Protein AF-A0A286GJM0-F1 (afdb_monomer)

pLDDT: mean 91.33, std 11.2, range [44.59, 98.38]

Solvent-accessible surface area (backbone atoms only — not comparable to full-atom values): 4595 Å² total; per-residue (Å²): 110,70,66,58,57,52,50,51,52,52,50,52,54,58,58,60,65,40,56,89,73,45,46,65,47,48,53,51,26,60,76,70,67,51,57,78,65,53,37,54,50,52,46,52,53,50,53,49,53,50,52,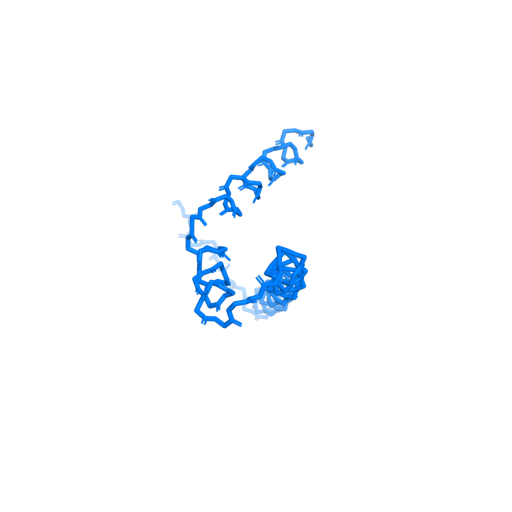52,52,52,51,52,51,53,51,53,52,50,53,53,51,50,57,46,52,72,74,44,83,69,73,80,85,78,125

Radius of gyration: 19.15 Å; Cα contacts (8 Å, |Δi|>4): 15; chains: 1; bounding box: 41×29×54 Å

Mean predicted aligned error: 6.06 Å

Secondary structure (DSSP, 8-state):
-HHHHHHHHHHHHHHHHSGGGTHHHHHHHHHTT--THHHHHHHHHHHHHHHHHHHHHHHHHHHHHHHHHHHS----S--

Structure (mmCIF, N/CA/C/O backbone):
data_AF-A0A286GJM0-F1
#
_entry.id   AF-A0A286GJM0-F1
#
loop_
_atom_site.group_PDB
_atom_site.id
_atom_site.type_symbol
_atom_site.label_atom_id
_atom_site.label_alt_id
_atom_site.label_comp_id
_atom_site.label_asym_id
_atom_site.label_entity_id
_atom_site.label_seq_id
_atom_site.pdbx_PDB_ins_code
_atom_site.Cartn_x
_atom_site.Cartn_y
_atom_site.Cartn_z
_atom_site.occupancy
_atom_site.B_iso_or_equiv
_atom_site.auth_seq_id
_atom_site.auth_comp_id
_atom_site.auth_asym_id
_atom_site.auth_atom_id
_atom_site.pdbx_PDB_model_num
ATOM 1 N N . MET A 1 1 ? 9.537 14.957 -14.937 1.00 77.50 1 MET A N 1
ATOM 2 C CA . MET A 1 1 ? 9.583 14.207 -13.659 1.00 77.50 1 MET A CA 1
ATOM 3 C C . MET A 1 1 ? 8.365 14.432 -12.772 1.00 77.50 1 MET A C 1
ATOM 5 O O . MET A 1 1 ? 7.788 13.444 -12.345 1.00 77.50 1 MET A O 1
ATOM 9 N N . ASN A 1 2 ? 7.945 15.674 -12.502 1.00 93.44 2 ASN A N 1
ATOM 10 C CA . ASN A 1 2 ? 6.854 15.948 -11.547 1.00 93.44 2 ASN A CA 1
ATOM 11 C C . ASN A 1 2 ? 5.533 15.242 -11.896 1.00 93.44 2 ASN A C 1
ATOM 13 O O . ASN A 1 2 ? 4.850 14.755 -11.003 1.00 93.44 2 ASN A O 1
ATOM 17 N N . SER A 1 3 ? 5.206 15.126 -13.186 1.00 93.62 3 SER A N 1
ATOM 18 C CA . SER A 1 3 ? 4.015 14.415 -13.667 1.00 93.62 3 SER A CA 1
ATOM 19 C C . SER A 1 3 ? 4.011 12.924 -13.324 1.00 93.62 3 SER A C 1
ATOM 21 O O . SER A 1 3 ? 2.958 12.390 -13.001 1.00 93.62 3 SER A O 1
ATOM 23 N N . ILE A 1 4 ? 5.171 12.260 -13.351 1.00 95.25 4 ILE A N 1
ATOM 24 C CA . ILE A 1 4 ? 5.290 10.836 -13.006 1.00 95.25 4 ILE A CA 1
ATOM 25 C C . ILE A 1 4 ? 5.089 10.656 -11.503 1.00 95.25 4 ILE A C 1
ATOM 27 O O . ILE A 1 4 ? 4.333 9.789 -11.089 1.00 95.25 4 ILE A O 1
ATOM 31 N N . LEU A 1 5 ? 5.714 11.505 -10.682 1.00 95.56 5 LEU A N 1
ATOM 32 C CA . LEU A 1 5 ? 5.554 11.437 -9.228 1.00 95.56 5 LEU A CA 1
ATOM 33 C C . LEU A 1 5 ? 4.102 11.694 -8.809 1.00 95.56 5 LEU A C 1
ATOM 35 O O . LEU A 1 5 ? 3.535 10.910 -8.052 1.00 95.56 5 LEU A O 1
ATOM 39 N N . LEU A 1 6 ? 3.489 12.759 -9.335 1.00 97.06 6 LEU A N 1
ATOM 40 C CA . LEU A 1 6 ? 2.099 13.100 -9.037 1.00 97.06 6 LEU A CA 1
ATOM 41 C C . LEU A 1 6 ? 1.131 12.046 -9.579 1.00 97.06 6 LEU A C 1
ATOM 43 O O . LEU A 1 6 ? 0.254 11.604 -8.846 1.00 97.06 6 LEU A O 1
ATOM 47 N N . GLY A 1 7 ? 1.318 11.595 -10.821 1.00 97.12 7 GLY A N 1
ATOM 48 C CA . GLY A 1 7 ? 0.481 10.565 -11.433 1.00 97.12 7 GLY A CA 1
ATOM 49 C C . GLY A 1 7 ? 0.533 9.244 -10.667 1.00 97.12 7 GLY A C 1
ATOM 50 O O . GLY A 1 7 ? -0.513 8.684 -10.347 1.00 97.12 7 GLY A O 1
ATOM 51 N N . SER A 1 8 ? 1.731 8.784 -10.298 1.00 94.31 8 SER A N 1
ATOM 52 C CA . SER A 1 8 ? 1.909 7.565 -9.504 1.00 94.31 8 SER A CA 1
ATOM 53 C C . SER A 1 8 ? 1.310 7.695 -8.105 1.00 94.31 8 SER A C 1
ATOM 55 O O . SER A 1 8 ? 0.667 6.756 -7.637 1.00 94.31 8 SER A O 1
ATOM 57 N N . LEU A 1 9 ? 1.460 8.849 -7.444 1.00 94.75 9 LEU A N 1
ATOM 58 C CA . LEU A 1 9 ? 0.839 9.098 -6.141 1.00 94.75 9 LEU A CA 1
ATOM 59 C C . LEU A 1 9 ? -0.692 9.062 -6.239 1.00 94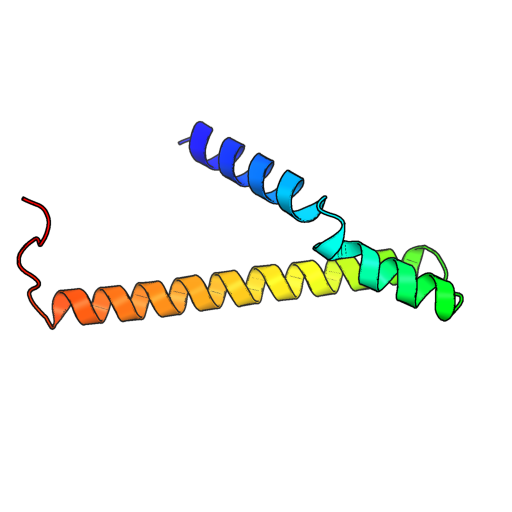.75 9 LEU A C 1
ATOM 61 O O . LEU A 1 9 ? -1.337 8.341 -5.481 1.00 94.75 9 LEU A O 1
ATOM 65 N N . THR A 1 10 ? -1.275 9.796 -7.191 1.00 97.38 10 THR A N 1
ATOM 66 C CA . THR A 1 10 ? -2.727 9.823 -7.412 1.00 97.38 10 THR A CA 1
ATOM 67 C C . THR A 1 10 ? -3.265 8.433 -7.732 1.00 97.38 10 THR A C 1
ATOM 69 O O . THR A 1 10 ? -4.245 8.009 -7.123 1.00 97.38 10 THR A O 1
ATOM 72 N N . LEU A 1 11 ? -2.612 7.697 -8.634 1.00 95.69 11 LEU A N 1
ATOM 73 C CA . LEU A 1 11 ? -3.018 6.341 -8.990 1.00 95.69 11 LEU A CA 1
ATOM 74 C C . LEU A 1 11 ? -2.961 5.399 -7.781 1.00 95.69 11 LEU A C 1
ATOM 76 O O . LEU A 1 11 ? -3.896 4.631 -7.569 1.00 95.69 11 LEU A O 1
ATOM 80 N N . SER A 1 12 ? -1.911 5.496 -6.961 1.00 92.31 12 SER A N 1
ATOM 81 C CA . SER A 1 12 ? -1.752 4.671 -5.756 1.00 92.31 12 SER A CA 1
ATOM 82 C C . SER A 1 12 ? -2.868 4.927 -4.737 1.00 92.31 12 SER A C 1
ATOM 84 O O . SER A 1 12 ? -3.435 3.983 -4.189 1.00 92.31 12 SER A O 1
ATOM 86 N N . LEU A 1 13 ? -3.238 6.196 -4.522 1.00 93.56 13 LEU A N 1
ATOM 87 C CA . LEU A 1 13 ? -4.342 6.569 -3.631 1.00 93.56 13 LEU A CA 1
ATOM 88 C 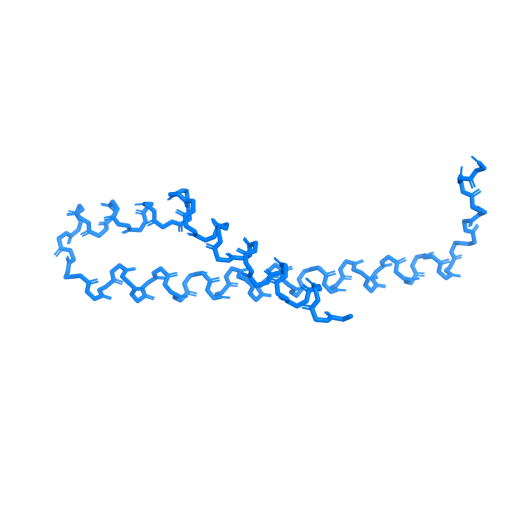C . LEU A 1 13 ? -5.694 6.066 -4.154 1.00 93.56 13 LEU A C 1
ATOM 90 O O . LEU A 1 13 ? -6.467 5.479 -3.398 1.00 93.56 13 LEU A O 1
ATOM 94 N N . LEU A 1 14 ? -5.972 6.261 -5.447 1.00 96.50 14 LEU A N 1
ATOM 95 C CA . LEU A 1 14 ? -7.212 5.794 -6.073 1.00 96.50 14 LEU A CA 1
ATOM 96 C C . LEU A 1 14 ? -7.332 4.268 -6.036 1.00 96.50 14 LEU A C 1
ATOM 98 O O . LEU A 1 14 ? -8.407 3.742 -5.765 1.00 96.50 14 LEU A O 1
ATOM 102 N N . HIS A 1 15 ? -6.232 3.558 -6.264 1.00 93.94 15 HIS A N 1
ATOM 103 C CA . HIS A 1 15 ? -6.187 2.104 -6.187 1.00 93.94 15 HIS A CA 1
ATOM 104 C C . HIS A 1 15 ? -6.498 1.592 -4.771 1.00 93.94 15 HIS A C 1
ATOM 106 O O . HIS A 1 15 ? -7.330 0.698 -4.611 1.00 93.94 15 HIS A O 1
ATOM 112 N N . ALA A 1 16 ? -5.907 2.208 -3.741 1.00 91.69 16 ALA A N 1
ATOM 113 C CA . ALA A 1 16 ? -6.148 1.848 -2.343 1.00 91.69 16 ALA A CA 1
ATOM 114 C C . ALA A 1 16 ? -7.598 2.104 -1.887 1.00 91.69 16 ALA A C 1
ATOM 116 O O . ALA A 1 16 ? -8.089 1.421 -0.990 1.00 91.69 16 ALA A O 1
ATOM 117 N N . LEU A 1 17 ? -8.300 3.058 -2.510 1.00 93.06 17 LEU A N 1
ATOM 118 C CA . LEU A 1 17 ? -9.708 3.354 -2.225 1.00 93.06 17 LEU A CA 1
ATOM 119 C C . LEU A 1 17 ? -10.671 2.275 -2.737 1.00 93.06 17 LEU A C 1
ATOM 121 O O . LEU A 1 17 ? -11.797 2.192 -2.239 1.00 93.06 17 LEU A O 1
ATOM 125 N N . ILE A 1 18 ? -10.254 1.439 -3.695 1.00 95.38 18 ILE A N 1
ATOM 126 C CA . ILE A 1 18 ? -11.101 0.374 -4.242 1.00 95.38 18 ILE A CA 1
ATOM 127 C C . ILE A 1 18 ? -11.490 -0.581 -3.100 1.00 95.38 18 ILE A C 1
ATOM 129 O O . ILE A 1 18 ? -10.595 -1.135 -2.452 1.00 95.38 18 ILE A O 1
ATOM 133 N N . PRO A 1 19 ? -12.796 -0.833 -2.870 1.00 93.81 19 PRO A N 1
ATOM 134 C CA . PRO A 1 19 ? -13.275 -1.597 -1.718 1.00 93.81 19 PRO A CA 1
ATOM 135 C C . PRO A 1 19 ? -12.619 -2.964 -1.540 1.00 93.81 19 PRO A C 1
ATOM 137 O O . PRO A 1 19 ? -12.432 -3.401 -0.412 1.00 93.81 19 PRO A O 1
ATOM 140 N N . SER A 1 20 ? -12.199 -3.622 -2.622 1.00 93.75 20 SER A N 1
ATOM 141 C CA . SER A 1 20 ? -11.504 -4.913 -2.563 1.00 93.75 20 SER A CA 1
ATOM 142 C C . SER A 1 20 ? -10.250 -4.917 -1.678 1.00 93.75 20 SER A C 1
ATOM 144 O O . SER A 1 20 ? -9.861 -5.983 -1.213 1.00 93.75 20 SER A O 1
ATOM 146 N N . HIS A 1 21 ? -9.629 -3.761 -1.420 1.00 90.19 21 HIS A N 1
ATOM 147 C CA . HIS A 1 21 ? -8.398 -3.660 -0.628 1.00 90.19 21 HIS A CA 1
ATOM 148 C C . HIS A 1 21 ? -8.629 -3.511 0.878 1.00 90.19 21 HIS A C 1
ATOM 150 O O . HIS A 1 21 ? -7.761 -3.885 1.662 1.00 90.19 21 HIS A O 1
ATOM 156 N N . TRP A 1 22 ? -9.776 -2.972 1.302 1.00 94.31 22 TRP A N 1
ATOM 157 C CA . TRP A 1 22 ? -10.037 -2.657 2.714 1.00 94.31 22 TRP A CA 1
ATOM 158 C C . TRP A 1 22 ? -11.340 -3.260 3.249 1.00 94.31 22 TRP A C 1
ATOM 160 O O . TRP A 1 22 ? -11.440 -3.549 4.443 1.00 94.31 22 TRP A O 1
ATOM 170 N N . LEU A 1 23 ? -12.334 -3.497 2.387 1.00 95.75 23 LEU A N 1
ATOM 171 C CA . LEU A 1 23 ? -13.649 -4.001 2.778 1.00 95.75 23 LEU A CA 1
ATOM 172 C C . LEU A 1 23 ? -13.576 -5.351 3.507 1.00 95.75 23 LEU A C 1
ATOM 174 O O . LEU A 1 23 ? -14.240 -5.463 4.536 1.00 95.75 23 LEU A O 1
ATOM 178 N N . PRO A 1 24 ? -12.744 -6.334 3.094 1.00 95.31 24 PRO A N 1
ATOM 179 C CA . PRO A 1 24 ? -12.623 -7.593 3.828 1.00 95.31 24 PRO A CA 1
ATOM 180 C C . PRO A 1 24 ? -12.226 -7.391 5.300 1.00 95.31 24 PRO A C 1
ATOM 182 O O . PRO A 1 24 ? -12.856 -7.954 6.194 1.00 95.31 2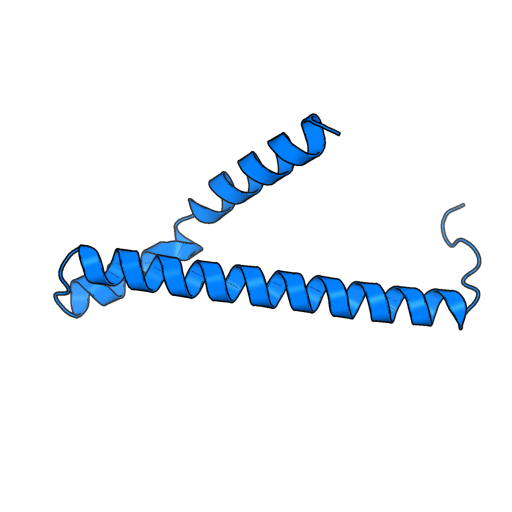4 PRO A O 1
ATOM 185 N N . PHE A 1 25 ? -11.252 -6.518 5.578 1.00 95.88 25 PHE A N 1
ATOM 186 C CA . PHE A 1 25 ? -10.810 -6.217 6.945 1.00 95.88 25 PHE A CA 1
ATOM 187 C C . PHE A 1 25 ? -11.904 -5.546 7.775 1.00 95.88 25 PHE A C 1
ATOM 189 O O . PHE A 1 25 ? -12.064 -5.858 8.954 1.00 95.88 25 PHE A O 1
ATOM 196 N N . VAL A 1 26 ? -12.681 -4.649 7.161 1.00 95.69 26 VAL A N 1
ATOM 197 C CA . VAL A 1 26 ? -13.829 -4.015 7.820 1.00 95.69 26 VAL A CA 1
ATOM 198 C C . VAL A 1 26 ? -14.912 -5.045 8.127 1.00 95.69 26 VAL A C 1
ATOM 200 O O . VAL A 1 26 ? -15.418 -5.057 9.245 1.00 95.69 26 VAL A O 1
ATOM 203 N N . THR A 1 27 ? -15.236 -5.935 7.184 1.00 96.69 27 THR A N 1
ATOM 204 C CA . THR A 1 27 ? -16.249 -6.979 7.406 1.00 96.69 27 THR A CA 1
ATOM 205 C C . THR A 1 27 ? -15.847 -7.937 8.525 1.00 96.69 27 THR A C 1
ATOM 207 O O . THR A 1 27 ? -16.663 -8.193 9.404 1.00 96.69 27 THR A O 1
ATOM 210 N N . ILE A 1 28 ? -14.579 -8.368 8.573 1.00 96.62 28 ILE A N 1
ATOM 211 C CA . ILE A 1 28 ? -14.043 -9.199 9.664 1.00 96.62 28 ILE A CA 1
ATOM 212 C C . ILE A 1 28 ? -14.088 -8.438 10.994 1.00 96.62 28 ILE A C 1
ATOM 214 O O . ILE A 1 28 ? -14.526 -8.968 12.010 1.00 96.62 28 ILE A O 1
ATOM 218 N N . GLY A 1 29 ? -13.684 -7.165 11.001 1.00 97.00 29 GLY A N 1
ATOM 219 C CA . GLY A 1 29 ? -13.732 -6.351 12.213 1.00 97.00 29 GLY A CA 1
ATOM 220 C C . GLY A 1 29 ? -15.152 -6.166 12.751 1.00 97.00 29 GLY A C 1
ATOM 221 O O . GLY A 1 29 ? -15.353 -6.176 13.962 1.00 97.00 29 GLY A O 1
ATOM 222 N N . GLN A 1 30 ? -16.148 -6.044 11.873 1.00 96.06 30 GLN A N 1
ATOM 223 C CA . GLN A 1 30 ? -17.553 -5.969 12.275 1.00 96.06 30 GLN A CA 1
ATOM 224 C C . GLN A 1 30 ? -18.057 -7.296 12.856 1.00 96.06 30 GLN A C 1
ATOM 226 O O . GLN A 1 30 ? -18.710 -7.277 13.901 1.00 96.06 30 GLN A O 1
ATOM 231 N N . THR A 1 31 ? -17.740 -8.437 12.231 1.00 97.50 31 THR A N 1
ATOM 232 C CA . THR A 1 31 ? -18.162 -9.759 12.728 1.00 97.50 31 THR A CA 1
ATOM 233 C C . THR A 1 31 ? -17.523 -10.094 14.074 1.00 97.50 31 THR A C 1
ATOM 235 O O . THR A 1 31 ? -18.206 -10.584 14.969 1.00 97.50 31 THR A O 1
ATOM 238 N N . GLU A 1 32 ? -16.252 -9.736 14.256 1.00 97.12 32 GLU A N 1
ATOM 239 C CA . GLU A 1 32 ? -15.486 -9.956 15.490 1.00 97.12 32 GLU A CA 1
ATOM 240 C C . GLU A 1 32 ? -15.688 -8.853 16.548 1.00 97.12 32 GLU A C 1
ATOM 242 O O . GLU A 1 32 ? -15.023 -8.846 17.585 1.00 97.12 32 GLU A O 1
ATOM 247 N N . ARG A 1 33 ? -16.601 -7.899 16.305 1.00 96.75 33 ARG A N 1
ATOM 248 C CA . ARG A 1 33 ? -16.906 -6.766 17.204 1.00 96.75 33 ARG A CA 1
ATOM 249 C C . ARG A 1 33 ? -15.669 -5.961 17.618 1.00 96.75 33 ARG A C 1
ATOM 251 O O . ARG A 1 33 ? -15.545 -5.514 18.760 1.00 96.75 33 ARG A O 1
ATOM 258 N N . TRP A 1 34 ? -14.748 -5.762 16.686 1.00 97.81 34 TRP A N 1
ATOM 259 C CA . TRP A 1 34 ? -13.565 -4.944 16.896 1.00 97.81 34 TRP A CA 1
ATOM 260 C C . TRP A 1 34 ? -13.920 -3.467 17.089 1.00 97.81 34 TRP A C 1
ATOM 262 O O . TRP A 1 34 ? -14.833 -2.916 16.474 1.00 97.81 34 TRP A O 1
ATOM 272 N N . SER A 1 35 ? -13.127 -2.789 17.914 1.00 96.31 35 SER A N 1
ATOM 273 C CA . SER A 1 35 ? -13.086 -1.328 17.957 1.00 96.31 35 SER A CA 1
ATOM 274 C C . SER A 1 35 ? -12.574 -0.768 16.628 1.00 96.31 35 SER A C 1
ATOM 276 O O . SER A 1 35 ? -11.739 -1.394 15.982 1.00 96.31 35 SER A O 1
ATOM 278 N N . LEU A 1 36 ? -12.974 0.452 16.253 1.00 94.19 36 LEU A N 1
ATOM 279 C CA . LEU A 1 36 ? -12.558 1.095 14.991 1.00 94.19 36 LEU A CA 1
ATOM 280 C C . LEU A 1 36 ? -11.037 1.151 14.777 1.00 94.19 36 LEU A C 1
ATOM 282 O O . LEU A 1 36 ? -10.569 1.118 13.641 1.00 94.19 36 LEU A O 1
ATOM 286 N N . ARG A 1 37 ? -10.248 1.217 15.855 1.00 96.75 37 ARG A N 1
ATOM 287 C CA . ARG A 1 37 ? -8.782 1.280 15.767 1.00 96.75 37 ARG A CA 1
ATOM 288 C C . ARG A 1 37 ? -8.170 -0.000 15.200 1.00 96.75 37 ARG A C 1
ATOM 290 O O . ARG A 1 37 ? -7.156 0.072 14.511 1.00 96.75 37 ARG A O 1
ATOM 297 N N . GLN A 1 38 ? -8.768 -1.155 15.477 1.00 97.25 38 GLN A N 1
ATOM 298 C CA . GLN A 1 38 ? -8.239 -2.454 15.060 1.00 97.25 38 GLN A CA 1
ATOM 299 C C . GLN A 1 38 ? -8.267 -2.654 13.536 1.00 97.25 38 GLN A C 1
ATOM 301 O O . GLN A 1 38 ? -7.186 -2.833 12.979 1.00 97.25 38 GLN A O 1
ATOM 306 N N . PRO A 1 39 ? -9.411 -2.562 12.820 1.00 96.00 39 PRO A N 1
ATOM 307 C CA . PRO A 1 39 ? -9.421 -2.727 11.371 1.00 96.00 39 PRO A CA 1
ATOM 308 C C . PRO A 1 39 ? -8.591 -1.644 10.673 1.00 96.00 39 PRO A C 1
ATOM 310 O O . PRO A 1 39 ? -7.921 -1.962 9.698 1.00 96.00 39 PRO A O 1
ATOM 313 N N . LEU A 1 40 ? -8.535 -0.408 11.192 1.00 94.81 40 LEU A N 1
ATOM 314 C CA . LEU A 1 40 ? -7.652 0.637 10.653 1.00 94.81 40 LEU A CA 1
ATOM 315 C C . LEU A 1 40 ? -6.172 0.240 10.736 1.00 94.81 40 LEU A C 1
ATOM 317 O O . LEU A 1 40 ? -5.449 0.331 9.747 1.00 94.81 40 LEU A O 1
ATOM 321 N N . THR A 1 41 ? -5.732 -0.236 11.902 1.00 96.88 41 THR A N 1
ATOM 322 C CA . THR A 1 41 ? -4.331 -0.618 12.131 1.00 96.88 41 THR A CA 1
ATOM 323 C C . THR A 1 41 ? -3.961 -1.857 11.320 1.00 96.88 41 THR A C 1
ATOM 325 O O . THR A 1 41 ? -2.925 -1.877 10.660 1.00 96.88 41 THR A O 1
ATOM 328 N N . VAL A 1 42 ? -4.824 -2.876 11.319 1.00 96.75 42 VAL A N 1
ATOM 329 C CA . VAL A 1 42 ? -4.606 -4.119 10.569 1.00 96.75 42 VAL A CA 1
ATOM 330 C C . VAL A 1 42 ? -4.571 -3.846 9.066 1.00 96.75 42 VAL A C 1
ATOM 332 O O . VAL A 1 42 ? -3.649 -4.306 8.399 1.00 96.75 42 VAL A O 1
ATOM 335 N N . THR A 1 43 ? -5.507 -3.048 8.542 1.00 95.69 43 THR A N 1
ATOM 336 C CA . THR A 1 43 ? -5.526 -2.669 7.118 1.00 95.69 43 THR A CA 1
ATOM 337 C C . THR A 1 43 ? -4.266 -1.888 6.742 1.00 95.69 43 THR A C 1
ATOM 339 O O . THR A 1 43 ? -3.665 -2.168 5.708 1.00 95.69 43 THR A O 1
ATOM 342 N N . ALA A 1 44 ? -3.817 -0.950 7.586 1.00 94.12 44 ALA A N 1
ATOM 343 C CA . ALA A 1 44 ? -2.603 -0.176 7.333 1.00 94.12 44 ALA A CA 1
ATOM 344 C C . ALA A 1 44 ? -1.342 -1.058 7.297 1.00 94.12 44 ALA A C 1
ATOM 346 O O . ALA A 1 44 ? -0.538 -0.944 6.373 1.00 94.12 44 ALA A O 1
ATOM 347 N N . ILE A 1 45 ? -1.185 -1.970 8.264 1.00 97.44 45 ILE A N 1
ATOM 348 C CA . ILE A 1 45 ? -0.046 -2.900 8.311 1.00 97.44 45 ILE A CA 1
ATOM 349 C C . ILE A 1 45 ? -0.081 -3.859 7.117 1.00 97.44 45 ILE A C 1
ATOM 351 O O . ILE A 1 45 ? 0.937 -4.043 6.450 1.00 97.44 45 ILE A O 1
ATOM 355 N N . ALA A 1 46 ? -1.244 -4.445 6.817 1.00 96.00 46 ALA A N 1
ATOM 356 C CA . ALA A 1 46 ? -1.408 -5.363 5.694 1.00 96.00 46 ALA A CA 1
ATOM 357 C C . ALA A 1 46 ? -1.131 -4.674 4.351 1.00 96.00 46 ALA A C 1
ATOM 359 O O . ALA A 1 46 ? -0.395 -5.214 3.528 1.00 96.00 46 ALA A O 1
ATOM 360 N N . GLY A 1 47 ? -1.652 -3.460 4.149 1.00 94.00 47 GLY A N 1
ATOM 361 C CA . GLY A 1 47 ? -1.403 -2.658 2.951 1.00 94.00 47 GLY A CA 1
ATOM 362 C C . GLY A 1 47 ? 0.072 -2.289 2.780 1.00 94.00 47 GLY A C 1
ATOM 363 O O . GLY A 1 47 ? 0.611 -2.391 1.676 1.00 94.00 47 GLY A O 1
ATOM 364 N N . LEU A 1 48 ? 0.761 -1.936 3.871 1.00 95.12 48 LEU A N 1
ATOM 365 C CA . LEU A 1 48 ? 2.198 -1.659 3.845 1.00 95.12 48 LEU A CA 1
ATOM 366 C C . LEU A 1 48 ? 3.005 -2.916 3.489 1.00 95.12 48 LEU A C 1
ATOM 368 O O . LEU A 1 48 ? 3.845 -2.872 2.592 1.00 95.12 48 LEU A O 1
ATOM 372 N N . ALA A 1 49 ? 2.717 -4.045 4.140 1.00 96.94 49 ALA A N 1
ATOM 373 C CA . ALA A 1 49 ? 3.373 -5.321 3.856 1.00 96.94 49 ALA A CA 1
ATOM 374 C C . ALA A 1 49 ? 3.137 -5.773 2.403 1.00 96.94 49 ALA A C 1
ATOM 376 O O . ALA A 1 49 ? 4.067 -6.194 1.711 1.00 96.94 49 ALA A O 1
ATOM 377 N N . HIS A 1 50 ? 1.908 -5.628 1.906 1.00 94.75 50 HIS A N 1
ATOM 378 C CA . HIS A 1 50 ? 1.551 -5.910 0.519 1.00 94.75 50 HIS A CA 1
ATOM 379 C C . HIS A 1 50 ? 2.323 -5.020 -0.470 1.00 94.75 50 HIS A C 1
ATOM 381 O O . HIS A 1 50 ? 2.907 -5.518 -1.431 1.00 94.75 50 HIS A O 1
ATOM 387 N N . THR A 1 51 ? 2.398 -3.713 -0.216 1.00 94.31 51 THR A N 1
ATOM 388 C CA . THR A 1 51 ? 3.099 -2.765 -1.100 1.00 94.31 51 THR A CA 1
ATOM 389 C C . THR A 1 51 ? 4.605 -3.028 -1.130 1.00 94.31 51 THR A C 1
ATOM 391 O O . THR A 1 51 ? 5.218 -3.047 -2.197 1.00 94.31 51 THR A O 1
ATOM 394 N N . ILE A 1 52 ? 5.216 -3.280 0.032 1.00 97.50 52 ILE A N 1
ATOM 395 C CA . ILE A 1 52 ? 6.647 -3.596 0.125 1.00 97.50 52 ILE A CA 1
ATOM 396 C C . ILE A 1 52 ? 6.946 -4.910 -0.601 1.00 97.50 52 ILE A C 1
ATOM 398 O O . ILE A 1 52 ? 7.866 -4.960 -1.414 1.00 97.50 52 ILE A O 1
ATOM 402 N N . SER A 1 53 ? 6.162 -5.964 -0.353 1.00 97.75 53 SER A N 1
ATOM 403 C CA . SER A 1 53 ? 6.398 -7.275 -0.972 1.00 97.75 53 SER A CA 1
ATOM 404 C C . SER A 1 53 ? 6.257 -7.239 -2.495 1.00 97.75 53 SER A C 1
ATOM 406 O O . SER A 1 53 ? 7.126 -7.755 -3.194 1.00 97.75 53 SER A O 1
ATOM 408 N N . THR A 1 54 ? 5.232 -6.573 -3.028 1.00 95.50 54 THR A N 1
ATOM 409 C CA . THR A 1 54 ? 5.047 -6.437 -4.482 1.00 95.50 54 THR A CA 1
ATOM 410 C C . THR A 1 54 ? 6.137 -5.584 -5.127 1.00 95.50 54 THR A C 1
ATOM 412 O O . THR A 1 54 ? 6.637 -5.942 -6.192 1.00 95.50 54 THR A O 1
ATOM 415 N N . THR A 1 55 ? 6.584 -4.514 -4.463 1.00 96.12 55 THR A N 1
ATOM 416 C CA . THR A 1 55 ? 7.702 -3.684 -4.942 1.00 96.12 55 THR A CA 1
ATOM 417 C C . THR A 1 55 ? 9.006 -4.479 -4.986 1.00 96.12 55 THR A C 1
ATOM 419 O O . THR A 1 55 ? 9.715 -4.448 -5.990 1.00 96.12 55 THR A O 1
ATOM 422 N N . LEU A 1 56 ? 9.312 -5.237 -3.927 1.00 98.38 56 LEU A N 1
ATOM 423 C CA . LEU A 1 56 ? 10.495 -6.098 -3.880 1.00 98.38 56 LEU A CA 1
ATOM 424 C C . LEU A 1 56 ? 10.456 -7.166 -4.976 1.00 98.38 56 LEU A C 1
ATOM 426 O O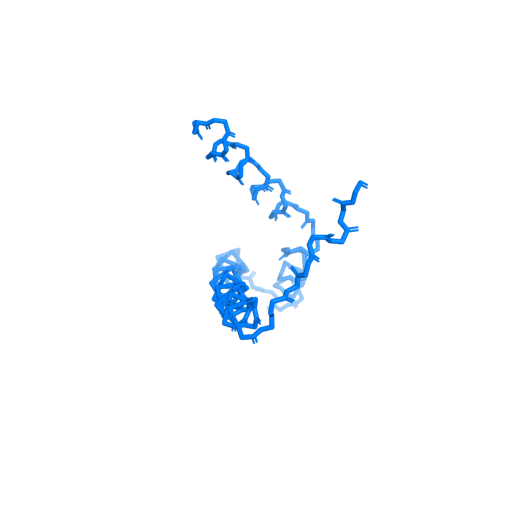 . LEU A 1 56 ? 11.450 -7.353 -5.675 1.00 98.38 56 LEU A O 1
ATOM 430 N N . LEU A 1 57 ? 9.309 -7.823 -5.174 1.00 98.19 57 LEU A N 1
ATOM 431 C CA . LEU A 1 57 ? 9.125 -8.773 -6.272 1.00 98.19 57 LEU A CA 1
ATOM 432 C C . LEU A 1 57 ? 9.341 -8.105 -7.636 1.00 98.19 57 LEU A C 1
ATOM 434 O O . LEU A 1 57 ? 10.051 -8.657 -8.472 1.00 98.19 57 LEU A O 1
ATOM 438 N N . GLY A 1 58 ? 8.804 -6.902 -7.846 1.00 97.38 58 GLY A N 1
ATOM 439 C CA . GLY A 1 58 ? 9.016 -6.128 -9.070 1.00 97.38 58 GLY A CA 1
ATOM 440 C C . GLY A 1 58 ? 10.493 -5.823 -9.335 1.00 97.38 58 GLY A C 1
ATOM 441 O O . GLY A 1 58 ? 10.962 -5.989 -10.462 1.00 97.38 58 GLY A O 1
ATOM 442 N N . ILE A 1 59 ? 11.253 -5.448 -8.300 1.00 98.00 59 ILE A N 1
ATOM 443 C CA . ILE A 1 59 ? 12.704 -5.230 -8.399 1.00 98.00 59 ILE A CA 1
ATOM 444 C C . ILE A 1 59 ? 13.420 -6.533 -8.769 1.00 98.00 59 ILE A C 1
ATOM 446 O O . ILE A 1 59 ? 14.225 -6.540 -9.698 1.00 98.00 59 ILE A O 1
ATOM 450 N N . LEU A 1 60 ? 13.112 -7.643 -8.091 1.00 98.25 60 LEU A N 1
ATOM 451 C CA . LEU A 1 60 ? 13.730 -8.943 -8.369 1.00 98.25 60 LEU A CA 1
ATOM 452 C C . LEU A 1 60 ? 13.471 -9.404 -9.808 1.00 98.25 60 LEU A C 1
ATOM 454 O O . LEU A 1 60 ? 14.404 -9.812 -10.498 1.00 98.25 60 LEU A O 1
ATOM 458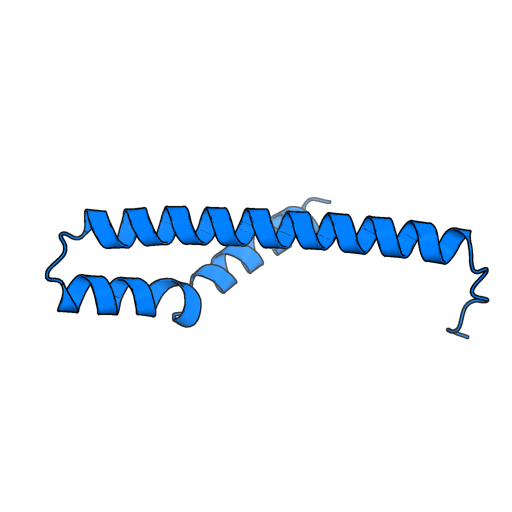 N N . VAL A 1 61 ? 12.228 -9.287 -10.280 1.00 97.75 61 VAL A N 1
ATOM 459 C CA . VAL A 1 61 ? 11.856 -9.615 -11.664 1.00 97.75 61 VAL A CA 1
ATOM 460 C C . VAL A 1 61 ? 12.578 -8.704 -12.656 1.00 97.75 61 VAL A C 1
ATOM 462 O O . VAL A 1 61 ? 13.074 -9.185 -13.672 1.00 97.75 61 VAL A O 1
ATOM 465 N N . SER A 1 62 ? 12.704 -7.411 -12.349 1.00 96.56 62 SER A N 1
ATOM 466 C CA . SER A 1 62 ? 13.425 -6.455 -13.199 1.00 96.56 62 SER A CA 1
ATOM 467 C C . SER A 1 62 ? 14.912 -6.803 -13.317 1.00 96.56 62 SER A C 1
ATOM 469 O O . SER A 1 62 ? 15.459 -6.797 -14.418 1.00 96.56 62 SER A O 1
ATOM 471 N N . LEU A 1 63 ? 15.562 -7.165 -12.206 1.00 96.94 63 LEU A N 1
ATOM 472 C CA . LEU A 1 63 ? 16.965 -7.594 -12.189 1.00 96.94 63 LEU A CA 1
ATOM 473 C C . LEU A 1 63 ? 17.173 -8.903 -12.958 1.00 96.94 63 LEU A C 1
ATOM 475 O O . LEU A 1 63 ? 18.128 -9.023 -13.725 1.00 96.94 63 LEU A O 1
ATOM 479 N N . ALA A 1 64 ? 16.273 -9.873 -12.784 1.00 95.31 64 ALA A N 1
ATOM 480 C CA . ALA A 1 64 ? 16.310 -11.124 -13.535 1.00 95.31 64 ALA A CA 1
ATOM 481 C C . ALA A 1 64 ? 16.133 -10.879 -15.043 1.00 95.31 64 ALA A C 1
ATOM 483 O O . ALA A 1 64 ? 16.873 -11.436 -15.853 1.00 95.31 64 ALA A O 1
ATOM 484 N N . GLY A 1 65 ? 15.197 -10.001 -15.418 1.00 94.31 65 GLY A N 1
ATOM 485 C CA . GLY A 1 65 ? 14.979 -9.590 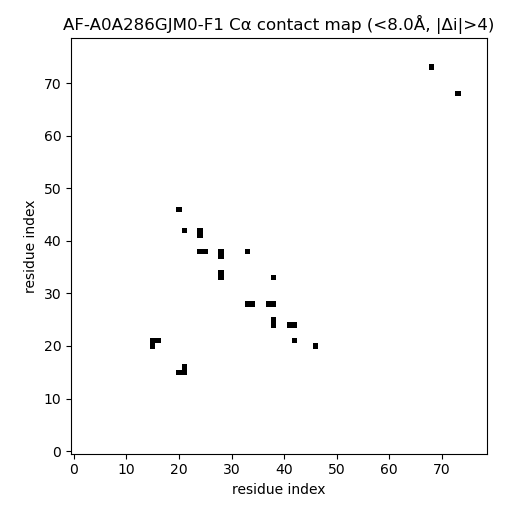-16.803 1.00 94.31 65 GLY A CA 1
ATOM 486 C C . GLY A 1 65 ? 16.202 -8.903 -17.411 1.00 94.31 65 GLY A C 1
ATOM 487 O O . GLY A 1 65 ? 16.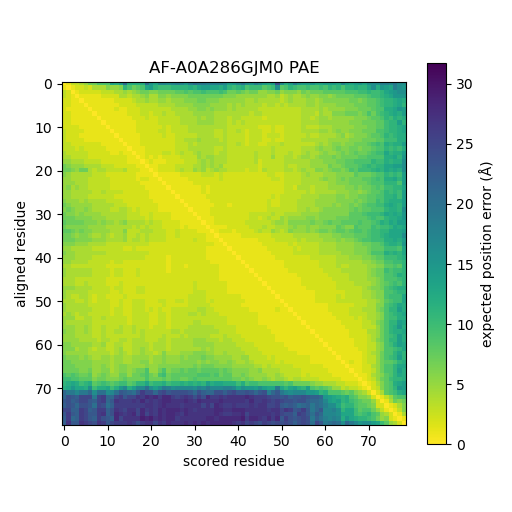577 -9.216 -18.538 1.00 94.31 65 GLY A O 1
ATOM 488 N N . TRP A 1 66 ? 16.868 -8.032 -16.649 1.00 93.44 66 TRP A N 1
ATOM 489 C CA . TRP A 1 66 ? 18.108 -7.377 -17.071 1.00 93.44 66 TRP A CA 1
ATOM 490 C C . TRP A 1 66 ? 19.225 -8.391 -17.350 1.00 93.44 66 TRP A C 1
ATOM 492 O O . TRP A 1 66 ? 19.810 -8.388 -18.430 1.00 93.44 66 TRP A O 1
ATOM 502 N N . GLN A 1 67 ? 19.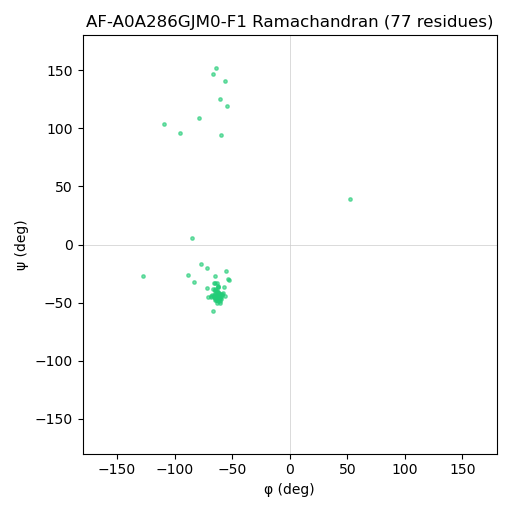472 -9.319 -16.419 1.00 91.81 67 GLN A N 1
ATOM 503 C CA . GLN A 1 67 ? 20.490 -10.361 -16.603 1.00 91.81 67 GLN A CA 1
ATOM 504 C C . GLN A 1 67 ? 20.186 -11.278 -17.793 1.00 91.81 67 GLN A C 1
ATOM 506 O O . GLN A 1 67 ? 21.106 -11.726 -18.478 1.00 91.81 67 GLN A O 1
ATOM 511 N N . LEU A 1 68 ? 18.908 -11.573 -18.045 1.00 91.38 68 LEU A N 1
ATOM 512 C CA . LEU A 1 68 ? 18.503 -12.355 -19.208 1.00 91.38 68 LEU A CA 1
ATOM 513 C C . LEU A 1 68 ? 18.761 -11.592 -20.514 1.00 91.38 68 LEU A C 1
ATOM 515 O O . LEU A 1 68 ? 19.284 -12.182 -21.455 1.00 91.38 68 LEU A O 1
ATOM 519 N N . ALA A 1 69 ? 18.440 -10.297 -20.564 1.00 89.81 69 ALA A N 1
ATOM 520 C CA . ALA A 1 69 ? 18.658 -9.453 -21.739 1.00 89.81 69 ALA A CA 1
ATOM 521 C C . ALA A 1 69 ? 20.149 -9.272 -22.081 1.00 89.81 69 ALA A C 1
ATOM 523 O O . ALA A 1 69 ? 20.504 -9.190 -23.252 1.00 89.81 69 ALA A O 1
ATOM 524 N N . GLU A 1 70 ? 21.033 -9.248 -21.080 1.00 84.81 70 GLU A N 1
ATOM 525 C CA . GLU A 1 70 ? 22.484 -9.204 -21.309 1.00 84.81 70 GLU A CA 1
ATOM 526 C C . GLU A 1 70 ? 23.037 -10.531 -21.848 1.00 84.81 70 GLU A C 1
ATOM 528 O O . GLU A 1 70 ? 23.945 -10.541 -22.679 1.00 84.81 70 GLU A O 1
ATOM 533 N N . ARG A 1 71 ? 22.509 -11.667 -21.372 1.00 78.44 71 ARG A N 1
ATOM 534 C CA . ARG A 1 71 ? 22.996 -13.008 -21.745 1.00 78.44 71 ARG A CA 1
ATOM 535 C C . ARG A 1 71 ? 22.417 -13.509 -23.062 1.00 78.44 71 ARG A C 1
ATOM 537 O O . ARG A 1 71 ? 23.080 -14.251 -23.783 1.00 78.44 71 ARG A O 1
ATOM 544 N N . CYS A 1 72 ? 21.189 -13.122 -23.368 1.00 68.88 72 CYS A N 1
ATOM 545 C CA . CYS A 1 72 ? 20.529 -13.407 -24.627 1.00 68.88 72 CYS A CA 1
ATOM 546 C C . CYS A 1 72 ? 20.426 -12.096 -25.401 1.00 68.88 72 CYS A C 1
ATOM 548 O O . CYS A 1 72 ? 19.559 -11.281 -25.101 1.00 68.88 72 CYS A O 1
ATOM 550 N N . PHE A 1 73 ? 21.283 -11.901 -26.410 1.00 64.94 73 PHE A N 1
ATOM 551 C CA . PHE A 1 73 ? 21.104 -10.824 -27.384 1.00 64.94 73 PHE A CA 1
ATOM 552 C C . PHE A 1 73 ? 19.758 -11.038 -28.086 1.00 64.94 73 PHE A C 1
ATOM 554 O O . PHE A 1 73 ? 19.657 -11.816 -29.033 1.00 64.94 73 PHE A O 1
ATOM 561 N N . PHE A 1 74 ? 18.702 -10.401 -27.585 1.00 61.53 74 PHE A N 1
ATOM 562 C CA . PHE A 1 74 ? 17.426 -10.340 -28.274 1.00 61.53 74 PHE A CA 1
ATOM 563 C C . PHE A 1 74 ? 17.567 -9.273 -29.361 1.00 61.53 74 PHE A C 1
ATOM 565 O O . PHE A 1 74 ? 17.643 -8.087 -29.025 1.00 61.53 74 PHE A O 1
ATOM 572 N N . PRO A 1 75 ? 17.625 -9.639 -30.657 1.00 58.34 75 PRO A N 1
ATOM 573 C CA . PRO A 1 75 ? 17.444 -8.636 -31.692 1.00 58.34 75 PRO A CA 1
ATOM 574 C C . PRO A 1 75 ? 16.089 -7.952 -31.447 1.00 58.34 75 PRO A C 1
ATOM 576 O O . PRO A 1 75 ? 15.137 -8.626 -31.039 1.00 58.34 75 PRO A O 1
ATOM 579 N N . PRO A 1 76 ? 15.983 -6.627 -31.642 1.00 60.69 76 PRO A N 1
ATOM 580 C CA . PRO A 1 76 ? 14.738 -5.911 -31.402 1.00 60.69 76 PRO A CA 1
ATOM 581 C C . PRO A 1 76 ? 13.602 -6.567 -32.198 1.00 60.69 76 PRO A C 1
ATOM 583 O O . PRO A 1 76 ? 13.661 -6.665 -33.421 1.00 60.69 76 PRO A O 1
ATOM 586 N N . VAL A 1 77 ? 12.587 -7.055 -31.479 1.00 62.94 77 VAL A N 1
ATOM 587 C CA . VAL A 1 77 ? 11.416 -7.747 -32.055 1.00 62.94 77 VAL A CA 1
ATOM 588 C C . VAL A 1 77 ? 10.433 -6.747 -32.681 1.00 62.94 77 VAL A C 1
ATOM 590 O O . VAL A 1 77 ? 9.596 -7.113 -33.500 1.00 62.94 77 VAL A O 1
ATOM 593 N N . TRP A 1 78 ? 10.568 -5.468 -32.335 1.00 60.00 78 TRP A N 1
ATOM 594 C CA . TRP A 1 78 ? 9.764 -4.377 -32.870 1.00 60.00 78 TRP A CA 1
ATOM 595 C C . TRP A 1 78 ? 10.512 -3.726 -34.038 1.00 60.00 78 TRP A C 1
ATOM 597 O O . TRP A 1 78 ? 11.393 -2.889 -33.830 1.00 60.00 78 TRP A O 1
ATOM 607 N N . LYS A 1 79 ? 10.183 -4.160 -35.258 1.00 44.59 79 LYS A N 1
ATOM 608 C CA . LYS A 1 79 ? 10.254 -3.296 -36.441 1.00 44.59 79 LYS A CA 1
ATOM 609 C C . LYS A 1 79 ? 8.967 -2.492 -36.544 1.00 44.59 79 LYS A C 1
ATOM 611 O O . LYS A 1 79 ? 7.908 -3.076 -36.222 1.00 44.59 79 LYS A O 1
#

Foldseek 3Di:
DVCVVVVVVVVVVVVCPPCVLQVVLVVVCVVVVHDPVVSVVVSVVVVVVVVVVVVVVVVVVVVVVVVVCVVDVDDPPPD

Organism: NCBI:txid1597977

Sequence (79 aa):
MNSILLGSLTLSLLHALIPSHWLPFVTIGQTERWSLRQPLTVTAIAGLAHTISTTLLGILVSLAGWQLAERCFFPPVWK